Protein AF-A0AA44TDE4-F1 (afdb_monomer_lite)

Secondary structure (DSSP, 8-state):
------------HHHHS-TTSTTTHHHHHHHHHHHHHHH--HHHHHHHHHHHHHHHHHHHHHHHH---HHHHHHHHHHHHHHHHHHHHHHHHHHTT---HHHHHHHHHHHHHHHTT-

Organism: Bacillus cereus (NCBI:txid1396)

Foldseek 3Di:
DDPPPCDPPQPPLCVLPPPVCLVCLLVVLVVLLVVCVVPVDLVSLVVSLVSLLSLVVSLVSVVVVDVDVVVSVVSVVSSVVSLVSSVVVLVVVVVVDPDPSSVVSVVVSVVSVVVVD

Radius of gyration: 17.31 Å; chains: 1; bounding box: 34×30×68 Å

pLDDT: mean 76.13, std 12.09, range [33.84, 91.19]

Sequence (117 aa):
MNSMIDHPTKWDLKRLYSEEQDPMLPTEIEKLIETYKENRDPAILSNIIQSIEKAEYYFYCLSTEQVDESILALPHTKIMNLKRDVRLLLQEESNVSDNASIHFIENELQAWEDMYI

Structure (mmCIF, N/CA/C/O backbone):
data_AF-A0AA44TDE4-F1
#
_entry.id   AF-A0AA44TDE4-F1
#
loop_
_atom_site.group_PDB
_atom_site.id
_atom_site.type_symbol
_atom_site.label_atom_id
_atom_site.label_alt_id
_atom_site.label_comp_id
_atom_site.label_asym_id
_atom_site.label_entity_id
_atom_site.label_seq_id
_atom_site.pdbx_PDB_ins_code
_atom_site.Cartn_x
_atom_site.Cartn_y
_atom_site.Cartn_z
_atom_site.occupancy
_atom_site.B_iso_or_equiv
_atom_site.auth_seq_id
_atom_site.auth_comp_id
_atom_site.auth_asym_id
_atom_site.auth_atom_id
_atom_site.pdbx_PDB_model_num
ATOM 1 N N . MET A 1 1 ? 7.256 -5.685 -46.914 1.00 33.84 1 MET A N 1
ATOM 2 C CA . MET A 1 1 ? 6.964 -6.476 -45.701 1.00 33.84 1 MET A CA 1
ATOM 3 C C . MET A 1 1 ? 7.267 -5.579 -44.520 1.00 33.84 1 MET A C 1
ATOM 5 O O . MET A 1 1 ? 8.434 -5.322 -44.270 1.00 33.84 1 MET A O 1
ATOM 9 N N . ASN A 1 2 ? 6.237 -5.021 -43.884 1.00 41.91 2 ASN A N 1
ATOM 10 C CA . ASN A 1 2 ? 6.416 -4.281 -42.639 1.00 41.91 2 ASN A CA 1
ATOM 11 C C . ASN A 1 2 ? 6.501 -5.322 -41.530 1.00 41.91 2 ASN A C 1
ATOM 13 O O . ASN A 1 2 ? 5.523 -6.014 -41.258 1.00 41.91 2 ASN A O 1
ATOM 17 N N . SER A 1 3 ? 7.686 -5.481 -40.955 1.00 45.44 3 SER A N 1
ATOM 18 C CA . SER A 1 3 ? 7.875 -6.196 -39.702 1.00 45.44 3 SER A CA 1
ATOM 19 C C . SER A 1 3 ? 7.062 -5.470 -38.632 1.00 45.44 3 SER A C 1
ATOM 21 O O . SER A 1 3 ? 7.477 -4.417 -38.150 1.00 45.44 3 SER A O 1
ATOM 23 N N . MET A 1 4 ? 5.877 -5.997 -38.313 1.00 48.53 4 MET A N 1
ATOM 24 C CA . MET A 1 4 ? 5.205 -5.699 -37.054 1.00 48.53 4 MET A CA 1
ATOM 25 C C . MET A 1 4 ? 6.139 -6.209 -35.964 1.00 48.53 4 MET A C 1
ATOM 27 O O . MET A 1 4 ? 6.244 -7.411 -35.736 1.00 48.53 4 MET A O 1
ATOM 31 N N . ILE A 1 5 ? 6.913 -5.296 -35.387 1.00 51.25 5 ILE A N 1
ATOM 32 C CA . ILE A 1 5 ? 7.607 -5.563 -34.139 1.00 51.25 5 ILE A CA 1
ATOM 33 C C . ILE A 1 5 ? 6.479 -5.683 -33.122 1.00 51.25 5 ILE A C 1
ATOM 35 O O . ILE A 1 5 ? 5.828 -4.693 -32.795 1.00 51.25 5 ILE A O 1
ATOM 39 N N . ASP A 1 6 ? 6.191 -6.917 -32.726 1.00 53.31 6 ASP A N 1
ATOM 40 C CA . ASP A 1 6 ? 5.253 -7.239 -31.663 1.00 53.31 6 ASP A CA 1
ATOM 41 C C . ASP A 1 6 ? 5.901 -6.758 -30.360 1.00 53.31 6 ASP A C 1
ATOM 43 O O . ASP A 1 6 ? 6.661 -7.468 -29.702 1.00 53.31 6 ASP A O 1
ATOM 47 N N . HIS A 1 7 ? 5.761 -5.462 -30.077 1.00 52.88 7 HIS A N 1
ATOM 48 C CA . HIS A 1 7 ? 6.166 -4.922 -28.793 1.00 52.88 7 HIS A CA 1
ATOM 49 C C . HIS A 1 7 ? 5.284 -5.608 -27.745 1.00 52.88 7 HIS A C 1
ATOM 51 O O . HIS A 1 7 ? 4.061 -5.568 -27.907 1.00 52.88 7 HIS A O 1
ATOM 57 N N . PRO A 1 8 ? 5.851 -6.224 -26.687 1.00 56.00 8 PRO A N 1
ATOM 58 C CA . PRO A 1 8 ? 5.027 -6.708 -25.590 1.00 56.00 8 PRO A CA 1
ATOM 59 C C . PRO A 1 8 ? 4.134 -5.555 -25.135 1.00 56.00 8 PRO A C 1
ATOM 61 O O . PRO A 1 8 ? 4.581 -4.404 -25.078 1.00 56.00 8 PRO A O 1
ATOM 64 N N . THR A 1 9 ? 2.854 -5.854 -24.924 1.00 66.00 9 THR A N 1
ATOM 65 C CA . THR A 1 9 ? 1.841 -4.867 -24.559 1.00 66.00 9 THR A CA 1
ATOM 66 C C . THR A 1 9 ? 2.289 -4.189 -23.269 1.00 66.00 9 THR A C 1
ATOM 68 O O . THR A 1 9 ? 2.178 -4.776 -22.199 1.00 66.00 9 THR A O 1
ATOM 71 N N . LYS A 1 10 ? 2.862 -2.987 -23.375 1.00 69.19 10 LYS A N 1
ATOM 72 C CA . LYS A 1 10 ? 3.213 -2.191 -22.201 1.00 69.19 10 LYS A CA 1
ATOM 73 C C . LYS A 1 10 ? 1.923 -1.831 -21.478 1.00 69.19 10 LYS A C 1
ATOM 75 O O . LYS A 1 10 ? 0.946 -1.435 -22.123 1.00 69.19 10 LYS A O 1
ATOM 80 N N . TRP A 1 11 ? 1.916 -1.985 -20.165 1.00 74.31 11 TRP A N 1
ATOM 81 C CA . TRP A 1 11 ? 0.891 -1.451 -19.297 1.00 74.31 11 TRP A CA 1
ATOM 82 C C . TRP A 1 11 ? 0.765 0.045 -19.571 1.00 74.31 11 TRP A C 1
ATOM 84 O O . TRP A 1 11 ? 1.745 0.791 -19.590 1.00 74.31 11 TRP A O 1
ATOM 94 N N . ASP A 1 12 ? -0.464 0.504 -19.794 1.00 76.25 12 ASP A N 1
ATOM 95 C CA . ASP A 1 12 ? -0.745 1.934 -19.862 1.00 76.25 12 ASP A CA 1
ATOM 96 C C . ASP A 1 12 ? -0.728 2.502 -18.437 1.00 76.25 12 ASP A C 1
ATOM 98 O O . ASP A 1 12 ? -1.763 2.788 -17.828 1.00 76.25 12 ASP A O 1
ATOM 102 N N . LEU A 1 13 ? 0.481 2.611 -17.882 1.00 72.31 13 LEU A N 1
ATOM 103 C CA . LEU A 1 13 ? 0.716 3.128 -16.542 1.00 72.31 13 LEU A CA 1
ATOM 104 C C . LEU A 1 13 ? 0.197 4.555 -16.403 1.00 72.31 13 LEU A C 1
ATOM 106 O O . LEU A 1 13 ? -0.256 4.899 -15.323 1.00 72.31 13 LEU A O 1
ATOM 110 N N . LYS A 1 14 ? 0.164 5.340 -17.492 1.00 71.75 14 LYS A N 1
ATOM 111 C CA . LYS A 1 14 ? -0.392 6.704 -17.503 1.00 71.75 14 LYS A CA 1
ATOM 112 C C . LYS A 1 14 ? -1.901 6.723 -17.286 1.00 71.75 14 LYS A C 1
ATOM 114 O O . LYS A 1 14 ? -2.432 7.642 -16.669 1.00 71.75 14 LYS A O 1
ATOM 119 N N . ARG A 1 15 ? -2.610 5.721 -17.813 1.00 72.00 15 ARG A N 1
ATOM 120 C CA . ARG A 1 15 ? -4.049 5.549 -17.586 1.00 72.00 15 ARG A CA 1
ATOM 121 C C . ARG A 1 15 ? -4.351 5.044 -16.182 1.00 72.00 15 ARG A C 1
ATOM 123 O O . ARG A 1 15 ? -5.385 5.402 -15.623 1.00 72.00 15 ARG A O 1
ATOM 130 N N . LEU A 1 16 ? -3.486 4.196 -15.635 1.00 63.78 16 LEU A N 1
ATOM 131 C CA . LEU A 1 16 ? -3.629 3.695 -14.271 1.00 63.78 16 LEU A CA 1
ATOM 132 C C . LEU A 1 16 ? -3.220 4.764 -13.227 1.00 63.78 16 LEU A C 1
ATOM 134 O O . LEU A 1 16 ? -3.819 4.836 -12.150 1.00 63.78 16 LEU A O 1
ATOM 138 N N . TYR A 1 17 ? -2.241 5.613 -13.566 1.00 65.81 17 TYR A N 1
ATOM 139 C CA . TYR A 1 17 ? -1.614 6.618 -12.703 1.00 65.81 17 TYR A CA 1
ATOM 140 C C . TYR A 1 17 ? -1.120 7.804 -13.536 1.00 65.81 17 TYR A C 1
ATOM 142 O O . TYR A 1 17 ? -0.280 7.658 -14.420 1.00 65.81 17 TYR A O 1
ATOM 150 N N . SER A 1 18 ? -1.607 9.006 -13.243 1.00 62.69 18 SER A N 1
ATOM 151 C CA . SER A 1 18 ? -1.109 10.222 -13.891 1.00 62.69 18 SER A CA 1
ATOM 152 C C . SER A 1 18 ? 0.391 10.397 -13.611 1.00 62.69 18 SER A C 1
ATOM 154 O O . SER A 1 18 ? 0.818 10.207 -12.475 1.00 62.69 18 SER A O 1
ATOM 156 N N . GLU A 1 19 ? 1.186 10.805 -14.610 1.00 55.75 19 GLU A N 1
ATOM 157 C CA . GLU A 1 19 ? 2.659 10.947 -14.507 1.00 55.75 19 GLU A CA 1
ATOM 158 C C . GLU A 1 19 ? 3.137 11.844 -13.349 1.00 55.75 19 GLU A C 1
ATOM 160 O O . GLU A 1 19 ? 4.275 11.736 -12.906 1.00 55.75 19 GLU A O 1
ATOM 165 N N . GLU A 1 20 ? 2.269 12.713 -12.831 1.00 53.34 20 GLU A N 1
ATOM 166 C CA . GLU A 1 20 ? 2.552 13.581 -11.684 1.00 53.34 20 GLU A CA 1
ATOM 167 C C . GLU A 1 20 ? 2.615 12.829 -10.339 1.00 53.34 20 GLU A C 1
ATOM 169 O O . GLU A 1 20 ? 3.159 13.357 -9.373 1.00 53.34 20 GLU A O 1
ATOM 174 N N . GLN A 1 21 ? 2.076 11.605 -10.257 1.00 57.22 21 GLN A N 1
ATOM 175 C CA . GLN A 1 21 ? 1.914 10.875 -8.991 1.00 57.22 21 GLN A CA 1
ATOM 176 C C . GLN A 1 21 ? 3.091 9.956 -8.649 1.00 57.22 21 GLN A C 1
ATOM 178 O O . GLN A 1 21 ? 3.324 9.691 -7.475 1.00 57.22 21 GLN A O 1
ATOM 183 N N . ASP A 1 22 ? 3.862 9.504 -9.635 1.00 61.19 22 ASP A N 1
ATOM 184 C CA . ASP A 1 22 ? 4.831 8.410 -9.487 1.00 61.19 22 ASP A CA 1
ATOM 185 C C . ASP A 1 22 ? 5.850 8.605 -8.322 1.00 61.19 22 ASP A C 1
ATOM 187 O O . ASP A 1 22 ? 5.869 7.799 -7.385 1.00 61.19 22 ASP A O 1
ATOM 191 N N . PRO A 1 23 ? 6.599 9.725 -8.226 1.00 60.38 23 PRO A N 1
ATOM 192 C CA . PRO A 1 23 ? 7.488 9.971 -7.085 1.00 60.38 23 PRO A CA 1
ATOM 193 C C . PRO A 1 23 ? 6.774 10.457 -5.811 1.00 60.38 23 PRO A C 1
ATOM 195 O O . PRO A 1 23 ? 7.388 10.467 -4.740 1.00 60.38 23 PRO A O 1
ATOM 198 N N . MET A 1 24 ? 5.513 10.892 -5.907 1.00 65.06 24 MET A N 1
ATOM 199 C CA . MET A 1 24 ? 4.753 11.467 -4.789 1.00 65.06 24 MET A CA 1
ATOM 200 C C . MET A 1 24 ? 3.881 10.439 -4.059 1.00 65.06 24 MET A C 1
ATOM 202 O O . MET A 1 24 ? 3.544 10.680 -2.902 1.00 65.06 24 MET A O 1
ATOM 206 N N . LEU A 1 25 ? 3.589 9.287 -4.677 1.00 72.44 25 LEU A N 1
ATOM 207 C CA . LEU A 1 25 ? 2.740 8.224 -4.127 1.00 72.44 25 LEU A CA 1
ATOM 208 C C . LEU A 1 25 ? 3.113 7.851 -2.678 1.00 72.44 25 LEU A C 1
ATOM 210 O O . LEU A 1 25 ? 2.242 7.940 -1.813 1.00 72.44 25 LEU A O 1
ATOM 214 N N . PRO A 1 26 ? 4.382 7.526 -2.339 1.00 77.56 26 PRO A N 1
ATOM 215 C CA . PRO A 1 26 ? 4.742 7.237 -0.949 1.00 77.56 26 PRO A CA 1
ATOM 216 C C . PRO A 1 26 ? 4.505 8.420 0.000 1.00 77.56 26 PRO A C 1
ATOM 218 O O . PRO A 1 26 ? 4.046 8.227 1.119 1.00 77.56 26 PRO A O 1
ATOM 221 N N . THR A 1 27 ? 4.768 9.649 -0.449 1.00 82.38 27 THR A N 1
ATOM 222 C CA . THR A 1 27 ? 4.616 10.863 0.369 1.00 82.38 27 THR A CA 1
ATOM 223 C C . THR A 1 27 ? 3.153 11.223 0.629 1.00 82.38 27 THR A C 1
ATOM 225 O O . THR A 1 27 ? 2.828 11.762 1.685 1.00 82.38 27 THR A O 1
ATOM 228 N N . GLU A 1 28 ? 2.243 10.940 -0.302 1.00 84.50 28 GLU A N 1
ATOM 229 C CA . GLU A 1 28 ? 0.804 11.100 -0.064 1.00 84.50 28 GLU A CA 1
ATOM 230 C C . GLU A 1 28 ? 0.297 10.101 0.981 1.00 84.50 28 GLU A C 1
ATOM 232 O O . GLU A 1 28 ? -0.471 10.477 1.868 1.00 84.50 28 GLU A O 1
ATOM 237 N N . ILE A 1 29 ? 0.789 8.861 0.938 1.00 87.56 29 ILE A N 1
ATOM 238 C CA . ILE A 1 29 ? 0.445 7.828 1.921 1.00 87.56 29 ILE A CA 1
ATOM 239 C C . ILE A 1 29 ? 0.984 8.196 3.311 1.00 87.56 29 ILE A C 1
ATOM 241 O O . ILE A 1 29 ? 0.259 8.072 4.296 1.00 87.56 29 ILE A O 1
ATOM 245 N N . GLU A 1 30 ? 2.215 8.710 3.406 1.00 88.44 30 GLU A N 1
ATOM 246 C CA . GLU A 1 30 ? 2.794 9.204 4.667 1.00 88.44 30 GLU A CA 1
ATOM 247 C C . GLU A 1 30 ? 1.896 10.270 5.324 1.00 88.44 30 GLU A C 1
ATOM 249 O O . GLU A 1 30 ? 1.607 10.191 6.519 1.00 88.44 30 GLU A O 1
ATOM 254 N N . LYS A 1 31 ? 1.360 11.216 4.540 1.00 89.31 31 LYS A N 1
ATOM 255 C CA . LYS A 1 31 ? 0.413 12.231 5.040 1.00 89.31 31 LYS A CA 1
ATOM 256 C C . LYS A 1 31 ? -0.909 11.628 5.509 1.00 89.31 31 LYS A C 1
ATOM 258 O O . LYS A 1 31 ? -1.475 12.083 6.504 1.00 89.31 31 LYS A O 1
ATOM 263 N N . LEU A 1 32 ? -1.423 10.620 4.804 1.00 89.25 32 LEU A N 1
ATOM 264 C CA . LEU A 1 32 ? -2.632 9.912 5.232 1.00 89.25 32 LEU A CA 1
ATOM 265 C C . LEU A 1 32 ? -2.400 9.199 6.570 1.00 89.25 32 LEU A C 1
ATOM 267 O O . LEU A 1 32 ? -3.261 9.267 7.444 1.00 89.25 32 LEU A O 1
ATOM 271 N N . ILE A 1 33 ? -1.223 8.596 6.768 1.00 89.19 33 ILE A N 1
ATOM 272 C CA . ILE A 1 33 ? -0.822 7.975 8.039 1.00 89.19 33 ILE A CA 1
ATOM 273 C C . ILE A 1 33 ? -0.782 9.002 9.176 1.00 89.19 33 ILE A C 1
ATOM 275 O O . ILE A 1 33 ? -1.304 8.732 10.259 1.00 89.19 33 ILE A O 1
ATOM 279 N N . GLU A 1 34 ? -0.191 10.178 8.956 1.00 91.19 34 GLU A N 1
ATOM 280 C CA . GLU A 1 34 ? -0.200 11.266 9.945 1.00 91.19 34 GLU A CA 1
ATOM 281 C C . GLU A 1 34 ? -1.632 11.697 10.285 1.00 91.19 34 GLU A C 1
ATOM 283 O O . GLU A 1 34 ? -2.007 11.750 11.457 1.00 91.19 34 GLU A O 1
ATOM 288 N N . THR A 1 35 ? -2.469 11.880 9.262 1.00 90.44 35 THR A N 1
ATOM 289 C CA . THR A 1 35 ? -3.884 12.248 9.428 1.00 90.44 35 THR A CA 1
ATOM 290 C C . THR A 1 35 ? -4.657 11.184 10.216 1.00 90.44 35 THR A C 1
ATOM 292 O O . THR A 1 35 ? -5.496 11.516 11.058 1.00 90.44 35 THR A O 1
ATOM 295 N N . TYR A 1 36 ? -4.376 9.898 9.983 1.00 89.38 36 TYR A N 1
ATOM 296 C CA . TYR A 1 36 ? -4.978 8.807 10.745 1.00 89.38 36 TYR A CA 1
ATOM 297 C C . TYR A 1 36 ? -4.561 8.849 12.212 1.00 89.38 36 TYR A C 1
ATOM 299 O O . TYR A 1 36 ? -5.419 8.751 13.083 1.00 89.38 36 TYR A O 1
ATOM 307 N N . LYS A 1 37 ? -3.269 9.043 12.507 1.00 87.50 37 LYS A N 1
ATOM 308 C CA . LYS A 1 37 ? -2.761 9.106 13.888 1.00 87.50 37 LYS A CA 1
ATOM 309 C C . LYS A 1 37 ? -3.449 10.195 14.719 1.00 87.50 37 LYS A C 1
ATOM 311 O O . LYS A 1 37 ? -3.622 10.004 15.924 1.00 87.50 37 LYS A O 1
ATOM 316 N N . GLU A 1 38 ? -3.850 11.297 14.085 1.00 89.31 38 GLU A N 1
ATOM 317 C CA . GLU A 1 38 ? -4.580 12.402 14.718 1.00 89.31 38 GLU A CA 1
ATOM 318 C C . GLU A 1 38 ? -6.076 12.113 14.910 1.00 89.31 38 GLU A C 1
ATOM 320 O O . GLU A 1 38 ? -6.618 12.394 15.978 1.00 89.31 38 GLU A O 1
ATOM 325 N N . ASN A 1 39 ? -6.746 11.555 13.897 1.00 87.12 39 ASN A N 1
ATOM 326 C CA . ASN A 1 39 ? -8.212 11.459 13.871 1.00 87.12 39 ASN A CA 1
ATOM 327 C C . ASN A 1 39 ? -8.769 10.082 14.267 1.00 87.12 39 ASN A C 1
ATOM 329 O O . ASN A 1 39 ? -9.933 9.989 14.647 1.00 87.12 39 ASN A O 1
ATOM 333 N N . ARG A 1 40 ? -7.958 9.021 14.163 1.00 85.25 40 ARG A N 1
ATOM 334 C CA . ARG A 1 40 ? -8.323 7.607 14.390 1.00 85.25 40 ARG A CA 1
ATOM 335 C C . ARG A 1 40 ? -9.571 7.149 13.626 1.00 85.25 40 ARG A C 1
ATOM 337 O O . ARG A 1 40 ? -10.301 6.274 14.080 1.00 85.25 40 ARG A O 1
ATOM 344 N N . ASP A 1 41 ? -9.821 7.741 12.459 1.00 86.06 41 ASP A N 1
ATOM 345 C CA . ASP A 1 41 ? -10.951 7.385 11.600 1.00 86.06 41 ASP A CA 1
ATOM 346 C C . ASP A 1 41 ? -10.624 6.115 10.784 1.00 86.06 41 ASP A C 1
ATOM 348 O O . ASP A 1 41 ? -9.710 6.149 9.950 1.00 86.06 41 ASP A O 1
ATOM 352 N N . PRO A 1 42 ? -11.364 5.003 10.966 1.00 82.19 42 PRO A N 1
ATOM 353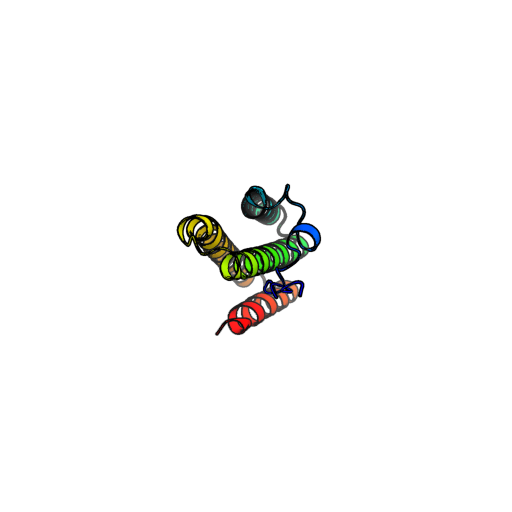 C CA . PRO A 1 42 ? -11.165 3.772 10.200 1.00 82.19 42 PRO A CA 1
ATOM 354 C C . PRO A 1 42 ? -11.278 3.957 8.680 1.00 82.19 42 PRO A C 1
ATOM 356 O O . PRO A 1 42 ? -10.647 3.216 7.929 1.00 82.19 42 PRO A O 1
ATOM 359 N N . ALA A 1 43 ? -12.034 4.953 8.202 1.00 87.00 43 ALA A N 1
ATOM 360 C CA . ALA A 1 43 ? -12.123 5.253 6.773 1.00 87.00 43 ALA A CA 1
ATOM 361 C C . ALA A 1 43 ? -10.782 5.752 6.211 1.00 87.00 43 ALA A C 1
ATOM 363 O O . ALA A 1 43 ? -10.407 5.409 5.090 1.00 87.00 43 ALA A O 1
ATOM 364 N N . ILE A 1 44 ? -10.022 6.516 7.004 1.00 89.38 44 ILE A N 1
ATOM 365 C CA . ILE A 1 44 ? -8.673 6.953 6.626 1.00 89.38 44 ILE A CA 1
ATOM 366 C C . ILE A 1 44 ? -7.735 5.745 6.579 1.00 89.38 44 ILE A C 1
ATOM 368 O O . ILE A 1 44 ? -6.931 5.644 5.658 1.00 89.38 44 ILE A O 1
ATOM 372 N N . LEU A 1 45 ? -7.872 4.797 7.510 1.00 86.06 45 LEU A N 1
ATOM 373 C CA . LEU A 1 45 ? -7.066 3.576 7.510 1.00 86.06 45 LEU A CA 1
ATOM 374 C C . LEU A 1 45 ? -7.318 2.700 6.276 1.00 86.06 45 LEU A C 1
ATOM 376 O O . LEU A 1 45 ? -6.365 2.242 5.650 1.00 86.06 45 LEU A O 1
ATOM 380 N N . SER A 1 46 ? -8.582 2.541 5.878 1.00 85.31 46 SER A N 1
ATOM 381 C CA . SER A 1 46 ? -8.938 1.861 4.627 1.00 85.31 46 SER A CA 1
ATOM 382 C C . SER A 1 46 ? -8.340 2.578 3.405 1.00 85.31 46 SER A C 1
ATOM 384 O O . SER A 1 46 ? -7.722 1.938 2.554 1.00 85.31 46 SER A O 1
ATOM 386 N N . ASN A 1 47 ? -8.403 3.917 3.358 1.00 89.00 47 ASN A N 1
ATOM 387 C CA . ASN A 1 47 ? -7.778 4.704 2.286 1.00 89.00 47 ASN A CA 1
ATOM 388 C C . ASN A 1 47 ? -6.250 4.539 2.236 1.00 89.00 47 ASN A C 1
ATOM 390 O O . ASN A 1 47 ? -5.677 4.516 1.145 1.00 89.00 47 ASN A O 1
ATOM 394 N N . ILE A 1 48 ? -5.582 4.433 3.392 1.00 90.00 48 ILE A N 1
ATOM 395 C CA . ILE A 1 48 ? -4.138 4.166 3.462 1.00 90.00 48 ILE A CA 1
ATOM 396 C C . ILE A 1 48 ? -3.834 2.817 2.810 1.00 90.00 48 ILE A C 1
ATOM 398 O O . ILE A 1 48 ? -2.982 2.763 1.928 1.00 90.00 48 ILE A O 1
ATOM 402 N N . ILE A 1 49 ? -4.546 1.753 3.193 1.00 87.56 49 ILE A N 1
ATOM 403 C CA . ILE A 1 49 ? -4.321 0.402 2.656 1.00 87.56 49 ILE A CA 1
ATOM 404 C C . ILE A 1 49 ? -4.527 0.380 1.148 1.00 87.56 49 ILE A C 1
ATOM 406 O O . ILE A 1 49 ? -3.599 0.029 0.425 1.00 87.56 49 ILE A O 1
ATOM 410 N N . GLN A 1 50 ? -5.667 0.877 0.663 1.00 85.75 50 GLN A N 1
ATOM 411 C CA . GLN A 1 50 ? -5.947 0.959 -0.77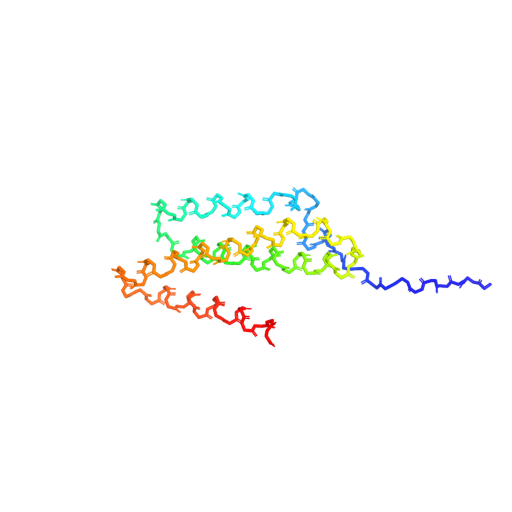4 1.00 85.75 50 GLN A CA 1
ATOM 412 C C . GLN A 1 50 ? -4.868 1.744 -1.528 1.00 85.75 50 GLN A C 1
ATOM 414 O O . GLN A 1 50 ? -4.476 1.369 -2.631 1.00 85.75 50 GLN A O 1
ATOM 419 N N . SER A 1 51 ? -4.349 2.827 -0.943 1.00 87.44 51 SER A N 1
ATOM 420 C CA . SER A 1 51 ? -3.284 3.620 -1.566 1.00 87.44 51 SER A CA 1
ATOM 421 C C . SER A 1 51 ? -1.957 2.859 -1.630 1.00 87.44 51 SER A C 1
ATOM 423 O O . SER A 1 51 ? -1.250 2.962 -2.633 1.00 87.44 51 SER A O 1
ATOM 425 N N . ILE A 1 52 ? -1.626 2.064 -0.606 1.00 87.50 52 ILE A N 1
ATOM 426 C CA . ILE A 1 52 ? -0.430 1.213 -0.608 1.00 87.50 52 ILE A CA 1
ATOM 427 C C . ILE A 1 52 ? -0.582 0.064 -1.612 1.00 87.50 52 ILE A C 1
ATOM 429 O O . ILE A 1 52 ? 0.340 -0.164 -2.391 1.00 87.50 52 ILE A O 1
ATOM 433 N N . GLU A 1 53 ? -1.730 -0.619 -1.654 1.00 85.31 53 GLU A N 1
ATOM 434 C CA . GLU A 1 53 ? -2.024 -1.659 -2.655 1.00 85.31 53 GLU A CA 1
ATOM 435 C C . GLU A 1 53 ? -1.853 -1.117 -4.073 1.00 85.31 53 GLU A C 1
ATOM 437 O O . GLU A 1 53 ? -1.194 -1.714 -4.929 1.00 85.31 53 GLU A O 1
ATOM 442 N N . LYS A 1 54 ? -2.409 0.075 -4.300 1.00 83.75 54 LYS A N 1
ATOM 443 C CA . LYS A 1 54 ? -2.308 0.782 -5.566 1.00 83.75 54 LYS A CA 1
ATOM 444 C C . LYS A 1 54 ? -0.845 1.122 -5.882 1.00 83.75 54 LYS A C 1
ATOM 446 O O . LYS A 1 54 ? -0.431 0.960 -7.027 1.00 83.75 54 LYS A O 1
ATOM 451 N N . ALA A 1 55 ? -0.048 1.557 -4.908 1.00 84.00 55 ALA A N 1
ATOM 452 C CA . ALA A 1 55 ? 1.376 1.807 -5.113 1.00 84.00 55 ALA A CA 1
ATOM 453 C C . ALA A 1 55 ? 2.150 0.510 -5.426 1.00 84.00 55 ALA A C 1
ATOM 455 O O . ALA A 1 55 ? 2.930 0.493 -6.373 1.00 84.00 55 ALA A O 1
ATOM 456 N N . GLU A 1 56 ? 1.907 -0.596 -4.716 1.00 83.62 56 GLU A N 1
ATOM 457 C CA . GLU A 1 56 ? 2.551 -1.886 -5.020 1.00 83.62 56 GLU A CA 1
ATOM 458 C C . GLU A 1 56 ? 2.249 -2.355 -6.437 1.00 83.62 56 GLU A C 1
ATOM 460 O O . GLU A 1 56 ? 3.167 -2.721 -7.170 1.00 83.62 56 GLU A O 1
ATOM 465 N N . TYR A 1 57 ? 0.981 -2.300 -6.846 1.00 81.12 57 TYR A N 1
ATOM 466 C CA . TYR A 1 57 ? 0.582 -2.711 -8.186 1.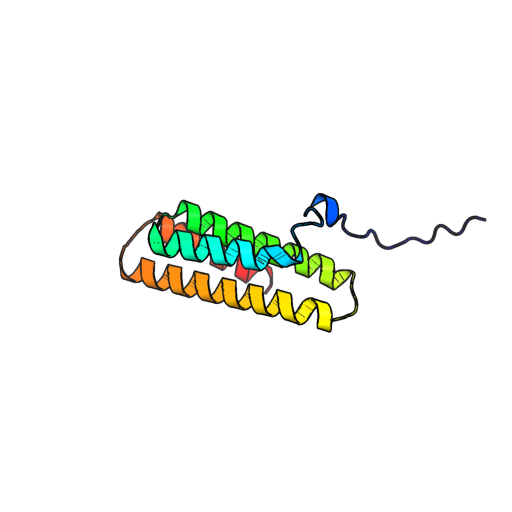00 81.12 57 TYR A CA 1
ATOM 467 C C . TYR A 1 57 ? 1.272 -1.875 -9.271 1.00 81.12 57 TYR A C 1
ATOM 469 O O . TYR A 1 57 ? 1.727 -2.416 -10.283 1.00 81.12 57 TYR A O 1
ATOM 477 N N . TYR A 1 58 ? 1.407 -0.565 -9.041 1.00 81.38 58 TYR A N 1
ATOM 478 C CA . TYR A 1 58 ? 2.149 0.320 -9.931 1.00 81.38 58 TYR A CA 1
ATOM 479 C C . TYR A 1 58 ? 3.604 -0.126 -10.093 1.00 81.38 58 TYR A C 1
ATOM 481 O O . TYR A 1 58 ? 4.057 -0.354 -11.216 1.00 81.38 58 TYR A O 1
ATOM 489 N N . PHE A 1 59 ? 4.326 -0.290 -8.980 1.00 79.75 59 PHE A N 1
ATOM 490 C CA . PHE A 1 59 ? 5.742 -0.655 -9.026 1.00 79.75 59 PHE A CA 1
ATOM 491 C C . PHE A 1 59 ? 5.964 -2.081 -9.509 1.00 79.75 59 PHE A C 1
ATOM 493 O O . PHE A 1 59 ? 6.976 -2.336 -10.155 1.00 79.75 59 PHE A O 1
ATOM 500 N N . TYR A 1 60 ? 5.016 -2.991 -9.284 1.00 80.75 60 TYR A N 1
ATOM 501 C CA . TYR A 1 60 ? 5.028 -4.305 -9.910 1.00 80.75 60 TYR A CA 1
ATOM 502 C C . TYR A 1 60 ? 5.000 -4.169 -11.435 1.00 80.75 60 TYR A C 1
ATOM 504 O O . TYR A 1 60 ? 5.917 -4.643 -12.107 1.00 80.75 60 TYR A O 1
ATOM 512 N N . CYS A 1 61 ? 4.019 -3.451 -11.988 1.00 79.62 61 CYS A N 1
ATOM 513 C CA . CYS A 1 61 ? 3.915 -3.257 -13.434 1.00 79.62 61 CYS A CA 1
ATOM 514 C C . CYS A 1 61 ? 5.159 -2.549 -13.999 1.00 79.62 61 CYS A C 1
ATOM 516 O O . CYS A 1 61 ? 5.724 -3.003 -14.995 1.00 79.62 61 CYS A O 1
ATOM 518 N N . LEU A 1 62 ? 5.646 -1.504 -13.321 1.00 78.50 62 LEU A N 1
ATOM 519 C CA . LEU A 1 62 ? 6.878 -0.809 -13.696 1.00 78.50 62 LEU A CA 1
ATOM 520 C C . LEU A 1 62 ? 8.090 -1.755 -13.684 1.00 78.50 62 LEU A C 1
ATOM 522 O O . LEU A 1 62 ? 8.882 -1.736 -14.622 1.00 78.50 62 LEU A O 1
ATOM 526 N N . SER A 1 63 ? 8.199 -2.637 -12.684 1.00 78.31 63 SER A N 1
ATOM 527 C CA . SER A 1 63 ? 9.291 -3.615 -12.576 1.00 78.31 63 SER A CA 1
ATOM 528 C C . SER A 1 63 ? 9.298 -4.657 -13.690 1.00 78.31 63 SER A C 1
ATOM 530 O O . SER A 1 63 ? 10.358 -5.121 -14.100 1.00 78.31 63 SER A O 1
ATOM 532 N N . THR A 1 64 ? 8.125 -4.994 -14.233 1.00 78.62 64 THR A N 1
ATOM 533 C CA . THR A 1 64 ? 8.023 -5.927 -15.365 1.00 78.62 64 THR A CA 1
ATOM 534 C C . THR A 1 64 ? 8.454 -5.307 -16.696 1.00 78.62 64 THR 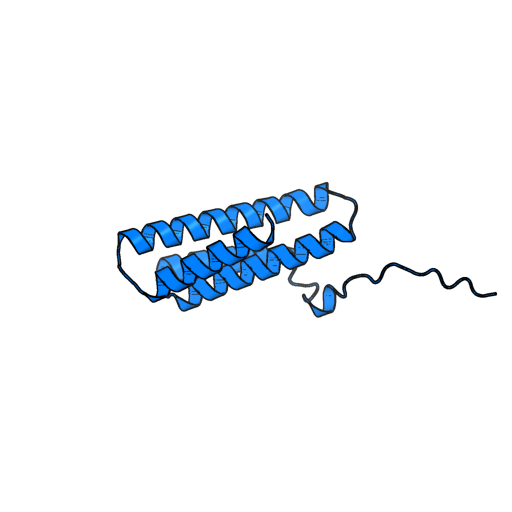A C 1
ATOM 536 O O . THR A 1 64 ? 8.777 -6.033 -17.635 1.00 78.62 64 THR A O 1
ATOM 539 N N . GLU A 1 65 ? 8.493 -3.974 -16.785 1.00 76.50 65 GLU A N 1
ATOM 540 C CA . GLU A 1 65 ? 8.875 -3.234 -17.993 1.00 76.50 65 GLU A CA 1
ATOM 541 C C . GLU A 1 65 ? 10.269 -2.606 -17.922 1.00 76.50 65 GLU A C 1
ATOM 543 O O . GLU A 1 65 ? 10.916 -2.411 -18.957 1.00 76.50 65 GLU A O 1
ATOM 548 N N . GLN A 1 66 ? 10.729 -2.259 -16.720 1.00 69.06 66 GLN A N 1
ATOM 549 C CA . GLN A 1 66 ? 11.981 -1.559 -16.480 1.00 69.06 66 GLN A CA 1
ATOM 550 C C . GLN A 1 66 ? 13.017 -2.517 -15.883 1.00 69.06 66 GLN A C 1
ATOM 552 O O . GLN A 1 66 ? 12.837 -3.059 -14.802 1.00 69.06 66 GLN A O 1
ATOM 557 N N . VAL A 1 67 ? 14.132 -2.710 -16.594 1.00 62.91 67 VAL A N 1
ATOM 558 C CA . VAL A 1 67 ? 15.181 -3.685 -16.226 1.00 62.91 67 VAL A CA 1
ATOM 559 C C . VAL A 1 67 ? 16.118 -3.156 -15.126 1.00 62.91 67 VAL A C 1
ATOM 561 O O . VAL A 1 67 ? 16.902 -3.909 -14.555 1.00 62.91 67 VAL A O 1
ATOM 564 N N . ASP A 1 68 ? 16.068 -1.857 -14.823 1.00 75.06 68 ASP A N 1
ATOM 565 C CA . ASP A 1 68 ? 16.944 -1.244 -13.824 1.00 75.06 68 ASP A CA 1
ATOM 566 C C . ASP A 1 68 ? 16.363 -1.383 -12.409 1.00 75.06 68 ASP A C 1
ATOM 568 O O . ASP A 1 68 ? 15.575 -0.557 -11.944 1.00 75.06 68 ASP A O 1
ATOM 572 N N . GLU A 1 69 ? 16.797 -2.431 -11.710 1.00 70.44 69 GLU A N 1
ATOM 573 C CA . GLU A 1 69 ? 16.436 -2.704 -10.315 1.00 70.44 69 GLU A CA 1
ATOM 574 C C . GLU A 1 69 ? 16.755 -1.534 -9.371 1.00 70.44 69 GLU A C 1
ATOM 576 O O . GLU A 1 69 ? 16.078 -1.360 -8.356 1.00 70.44 69 GLU A O 1
ATOM 581 N N . SER A 1 70 ? 17.748 -0.693 -9.690 1.00 71.94 70 SER A N 1
ATOM 582 C CA . SER A 1 70 ? 18.139 0.421 -8.818 1.00 71.94 70 SER A CA 1
ATOM 583 C C . SER A 1 70 ? 17.078 1.524 -8.754 1.00 71.94 70 SER A C 1
ATOM 585 O O . SER A 1 70 ? 16.903 2.149 -7.706 1.00 71.94 70 SER A O 1
ATOM 587 N N . ILE A 1 71 ? 16.317 1.708 -9.838 1.00 70.38 71 ILE A N 1
ATOM 588 C CA . ILE A 1 71 ? 15.205 2.665 -9.917 1.00 70.38 71 ILE A CA 1
ATOM 589 C C . ILE A 1 71 ? 14.019 2.180 -9.070 1.00 70.38 71 ILE A C 1
ATOM 591 O O . ILE A 1 71 ? 13.304 2.982 -8.470 1.00 70.38 71 ILE A O 1
ATOM 595 N N . LEU A 1 72 ? 13.852 0.862 -8.959 1.00 72.81 72 LEU A N 1
ATOM 596 C CA . LEU A 1 72 ? 12.710 0.211 -8.314 1.00 72.81 72 LEU A CA 1
ATOM 597 C C . LEU A 1 72 ? 12.950 -0.087 -6.826 1.00 72.81 72 LEU A C 1
ATOM 599 O O . LEU A 1 72 ? 12.002 -0.145 -6.041 1.00 72.81 72 LEU A O 1
ATOM 603 N N . ALA A 1 73 ? 14.212 -0.227 -6.411 1.00 76.25 73 ALA A N 1
ATOM 604 C CA . ALA A 1 73 ? 14.582 -0.598 -5.046 1.00 76.25 73 ALA A CA 1
ATOM 605 C C . ALA A 1 73 ? 14.124 0.423 -3.989 1.00 76.25 73 ALA A C 1
ATOM 607 O O . ALA A 1 73 ? 13.647 0.041 -2.913 1.00 76.25 73 ALA A O 1
ATOM 608 N N . LEU A 1 74 ? 14.258 1.724 -4.275 1.00 77.81 74 LEU A N 1
ATOM 609 C CA . LEU A 1 74 ? 13.885 2.779 -3.329 1.00 77.81 74 LEU A CA 1
ATOM 610 C C . LEU A 1 74 ? 12.359 2.849 -3.121 1.00 77.81 74 LEU A C 1
ATOM 612 O O . LEU A 1 74 ? 11.936 2.795 -1.962 1.00 77.81 74 LEU A O 1
ATOM 616 N N . PRO A 1 75 ? 11.521 2.928 -4.173 1.00 78.94 75 PRO A N 1
ATOM 617 C CA . PRO A 1 75 ? 10.072 2.893 -3.998 1.00 78.94 75 PRO A CA 1
ATOM 618 C C . PRO A 1 75 ? 9.562 1.612 -3.336 1.00 78.94 75 PRO A C 1
ATOM 620 O O . PRO A 1 75 ? 8.752 1.691 -2.415 1.00 78.94 75 PRO A O 1
ATOM 623 N N . HIS A 1 76 ? 10.096 0.448 -3.722 1.00 81.00 76 HIS A N 1
ATOM 624 C CA . HIS A 1 76 ? 9.737 -0.828 -3.103 1.00 81.00 76 HIS A CA 1
ATOM 625 C C . HIS A 1 76 ? 10.021 -0.827 -1.593 1.00 81.00 76 HIS A C 1
ATOM 627 O O . HIS A 1 76 ? 9.166 -1.188 -0.787 1.00 81.00 76 HIS A O 1
ATOM 633 N N . THR A 1 77 ? 11.199 -0.347 -1.181 1.00 84.44 77 THR A N 1
ATOM 634 C CA . THR A 1 77 ? 11.551 -0.238 0.245 1.00 84.44 77 THR A CA 1
ATOM 635 C C . THR A 1 77 ? 10.600 0.696 0.993 1.00 84.44 77 THR A C 1
ATOM 637 O O . THR A 1 77 ? 10.181 0.383 2.107 1.00 84.44 77 THR A O 1
ATOM 640 N N . LYS A 1 78 ? 10.228 1.832 0.389 1.00 87.06 78 LYS A N 1
ATOM 641 C CA . LYS A 1 78 ? 9.263 2.762 0.990 1.00 87.06 78 LYS A CA 1
ATOM 642 C C . LYS A 1 78 ? 7.903 2.106 1.199 1.00 87.06 78 LYS A C 1
ATOM 644 O O . LYS A 1 78 ? 7.350 2.215 2.286 1.00 87.06 78 LYS A O 1
ATOM 649 N N . ILE A 1 79 ? 7.395 1.383 0.207 1.00 84.94 79 ILE A N 1
ATOM 650 C CA . ILE A 1 79 ? 6.106 0.693 0.313 1.00 84.94 79 ILE A CA 1
ATOM 651 C C . ILE A 1 79 ? 6.135 -0.393 1.387 1.00 84.94 79 ILE A C 1
ATOM 653 O O . ILE A 1 79 ? 5.228 -0.460 2.213 1.00 84.94 79 ILE A O 1
ATOM 657 N N . MET A 1 80 ? 7.213 -1.173 1.463 1.00 86.06 80 MET A N 1
ATOM 658 C CA . MET A 1 80 ? 7.383 -2.167 2.525 1.00 86.06 80 MET A CA 1
ATOM 659 C C . MET A 1 80 ? 7.403 -1.537 3.925 1.00 86.06 80 MET A C 1
ATOM 661 O O . MET A 1 80 ? 6.836 -2.099 4.865 1.00 86.06 80 MET A O 1
ATOM 665 N N . ASN A 1 81 ? 8.007 -0.355 4.072 1.00 89.25 81 ASN A N 1
ATOM 666 C CA . ASN A 1 81 ? 7.954 0.395 5.326 1.00 89.25 81 ASN A CA 1
ATOM 667 C C . ASN A 1 81 ? 6.531 0.883 5.635 1.00 89.25 81 ASN A C 1
ATOM 669 O O . ASN A 1 81 ? 6.068 0.696 6.754 1.00 89.25 81 ASN A O 1
ATOM 673 N N . LEU A 1 82 ? 5.803 1.410 4.645 1.00 89.44 82 LEU A N 1
ATOM 674 C CA . LEU A 1 82 ? 4.409 1.842 4.816 1.00 89.44 82 LEU A CA 1
ATOM 675 C C . LEU A 1 82 ? 3.497 0.684 5.250 1.00 89.44 82 LEU A C 1
ATOM 677 O O . LEU A 1 82 ? 2.693 0.845 6.166 1.00 89.44 82 LEU A O 1
ATOM 681 N N . LYS A 1 83 ? 3.668 -0.513 4.671 1.00 88.12 83 LYS A N 1
ATOM 682 C CA . LYS A 1 83 ? 2.960 -1.737 5.101 1.00 88.12 83 LYS A CA 1
ATOM 683 C C . LYS A 1 83 ? 3.222 -2.063 6.558 1.00 88.12 83 LYS A C 1
ATOM 685 O O . LYS A 1 83 ? 2.304 -2.368 7.318 1.00 88.12 83 LYS A O 1
ATOM 690 N N . ARG A 1 84 ? 4.493 -2.001 6.954 1.00 88.88 84 ARG A N 1
ATOM 691 C CA . ARG A 1 84 ? 4.899 -2.245 8.335 1.00 88.88 84 ARG A CA 1
ATOM 692 C C . ARG A 1 84 ? 4.268 -1.231 9.286 1.00 88.88 84 ARG A C 1
ATOM 694 O O . ARG A 1 84 ? 3.791 -1.635 10.342 1.00 88.88 84 ARG A O 1
ATOM 701 N N . ASP A 1 85 ? 4.239 0.041 8.910 1.00 89.81 85 ASP A N 1
ATOM 702 C CA . ASP A 1 85 ? 3.642 1.100 9.723 1.00 89.81 85 ASP A CA 1
ATOM 703 C C . ASP A 1 85 ? 2.133 0.889 9.901 1.00 89.81 85 ASP A C 1
ATOM 705 O O . ASP A 1 85 ? 1.631 0.997 11.018 1.00 89.81 85 ASP A O 1
ATOM 709 N N . VAL A 1 86 ? 1.415 0.499 8.843 1.00 88.75 86 VAL A N 1
ATOM 710 C CA . VAL A 1 86 ? -0.015 0.156 8.929 1.00 88.75 86 VAL A CA 1
ATOM 711 C C . VAL A 1 86 ? -0.264 -1.035 9.852 1.00 88.75 86 VAL A C 1
ATOM 713 O O . VAL A 1 86 ? -1.171 -0.976 10.680 1.00 88.75 86 VAL A O 1
ATOM 716 N N . ARG A 1 87 ? 0.559 -2.090 9.780 1.00 85.75 87 ARG A N 1
ATOM 717 C CA . ARG A 1 87 ? 0.457 -3.233 10.707 1.00 85.75 87 ARG A CA 1
ATOM 718 C C . ARG A 1 87 ? 0.623 -2.804 12.163 1.00 85.75 87 ARG A C 1
ATOM 720 O O . ARG A 1 87 ? -0.122 -3.269 13.019 1.00 85.75 87 ARG A O 1
ATOM 727 N N . LEU A 1 88 ? 1.587 -1.926 12.445 1.00 87.75 88 LEU A N 1
ATOM 728 C CA . LEU A 1 88 ? 1.797 -1.404 13.797 1.00 87.75 88 LEU A CA 1
ATOM 729 C C . LEU A 1 88 ? 0.587 -0.595 14.272 1.00 87.75 88 LEU A C 1
ATOM 731 O O . LEU A 1 88 ? 0.142 -0.785 15.399 1.00 87.75 88 LEU A O 1
ATOM 735 N N . LEU A 1 89 ? 0.011 0.239 13.403 1.00 86.06 89 LEU A N 1
ATOM 736 C CA . LEU A 1 89 ? -1.194 1.009 13.720 1.00 86.06 89 LEU A CA 1
ATOM 737 C C . LEU A 1 89 ? -2.399 0.112 14.020 1.00 86.06 89 LEU A C 1
ATOM 739 O O . LEU A 1 89 ? -3.113 0.363 14.986 1.00 86.06 89 LEU A O 1
ATOM 743 N N . LEU A 1 90 ? -2.616 -0.941 13.230 1.00 83.00 90 LEU A N 1
ATOM 744 C CA . LEU A 1 90 ? -3.698 -1.903 13.464 1.00 83.00 90 LEU A CA 1
ATOM 745 C C . LEU A 1 90 ? -3.513 -2.659 14.783 1.00 83.00 90 LEU A C 1
ATOM 747 O O . LEU A 1 90 ? -4.454 -2.766 15.565 1.00 83.00 90 LEU A O 1
ATOM 751 N N . GLN A 1 91 ? -2.289 -3.109 15.074 1.00 81.62 91 GLN A N 1
ATOM 752 C CA . GLN A 1 91 ? -1.968 -3.769 16.340 1.00 81.62 91 GLN A CA 1
ATOM 753 C C . GLN A 1 91 ? -2.183 -2.847 17.543 1.00 81.62 91 GLN A C 1
ATOM 755 O O . GLN A 1 91 ? -2.725 -3.280 18.557 1.00 81.62 91 GLN A O 1
ATOM 760 N N . GLU A 1 92 ? -1.761 -1.584 17.460 1.00 80.38 92 GLU A N 1
ATOM 761 C CA . GLU A 1 92 ? -2.003 -0.599 18.519 1.00 80.38 92 GLU A CA 1
ATOM 762 C C . GLU A 1 92 ? -3.501 -0.413 18.778 1.00 80.38 92 GLU A C 1
ATOM 764 O O . GLU A 1 92 ? -3.926 -0.396 19.930 1.00 80.38 92 GLU A O 1
ATOM 769 N N . GLU A 1 93 ? -4.307 -0.330 17.724 1.00 75.94 93 GLU A N 1
ATOM 770 C CA . GLU A 1 93 ? -5.743 -0.088 17.836 1.00 75.94 93 GLU A CA 1
ATOM 771 C C . GLU A 1 93 ? -6.533 -1.309 18.322 1.00 75.94 93 GLU A C 1
ATOM 773 O O . GLU A 1 93 ? -7.392 -1.168 19.193 1.00 75.94 93 GLU A O 1
ATOM 778 N N . SER A 1 94 ? -6.201 -2.511 17.842 1.00 71.25 94 SER A N 1
ATOM 779 C CA . SER A 1 94 ? -6.787 -3.775 18.314 1.00 71.25 94 SER A CA 1
ATOM 780 C C . SER A 1 94 ? -6.541 -3.987 19.816 1.00 71.25 94 SER A C 1
ATOM 782 O O . SER A 1 94 ? -7.426 -4.408 20.558 1.00 71.25 94 SER A O 1
ATOM 784 N N . ASN A 1 95 ? -5.366 -3.582 20.316 1.00 68.06 95 ASN A N 1
ATOM 785 C CA . ASN A 1 95 ? -5.049 -3.639 21.748 1.00 68.06 95 ASN A CA 1
ATOM 786 C C . ASN A 1 95 ? -5.838 -2.628 22.604 1.00 68.06 95 ASN A C 1
ATOM 788 O O . ASN A 1 95 ? -5.907 -2.784 23.825 1.00 68.06 95 ASN A O 1
ATOM 792 N N . VAL A 1 96 ? -6.393 -1.577 21.995 1.00 65.00 96 VAL A N 1
ATOM 793 C CA . VAL A 1 96 ? -7.098 -0.490 22.692 1.00 65.00 96 VAL A CA 1
ATOM 794 C C . VAL A 1 96 ? -8.620 -0.635 22.578 1.00 65.00 96 VAL A C 1
ATOM 796 O O . VAL A 1 96 ? -9.338 -0.178 23.470 1.00 65.00 96 VAL A O 1
ATOM 799 N N . SER A 1 97 ? -9.130 -1.271 21.519 1.00 60.72 97 SER A N 1
ATOM 800 C CA . SER A 1 97 ? -10.562 -1.323 21.219 1.00 60.72 97 SER A CA 1
ATOM 801 C C . SER A 1 97 ? -10.952 -2.555 20.393 1.00 60.72 97 SER A C 1
ATOM 803 O O . SER A 1 97 ? -10.451 -2.750 19.287 1.00 60.72 97 SER A O 1
ATOM 805 N N . ASP A 1 98 ? -11.935 -3.326 20.877 1.00 64.75 98 ASP A N 1
ATOM 806 C CA . ASP A 1 98 ? -12.637 -4.362 20.100 1.00 64.75 98 ASP A CA 1
ATOM 807 C C . ASP A 1 98 ? -13.573 -3.691 19.072 1.00 64.75 98 ASP A C 1
ATOM 809 O O . ASP A 1 98 ? -14.793 -3.594 19.241 1.00 64.75 98 ASP A O 1
ATOM 813 N N . ASN A 1 99 ? -12.993 -3.153 17.999 1.00 70.00 99 ASN A N 1
ATOM 814 C CA . ASN A 1 99 ? -13.732 -2.512 16.916 1.00 70.00 99 ASN A CA 1
ATOM 815 C C . ASN A 1 99 ? -13.884 -3.478 15.735 1.00 70.00 99 ASN A C 1
ATOM 817 O O . ASN A 1 99 ? -12.911 -3.818 15.064 1.00 70.00 99 ASN A O 1
ATOM 821 N N . ALA A 1 100 ? -15.125 -3.843 15.406 1.00 73.88 100 ALA A N 1
ATOM 822 C CA . ALA A 1 100 ? -15.435 -4.679 14.243 1.00 73.88 100 ALA A CA 1
ATOM 823 C C . ALA A 1 100 ? -14.886 -4.109 12.917 1.00 73.88 100 ALA A C 1
ATOM 825 O O . ALA A 1 100 ? -14.561 -4.870 12.008 1.00 73.88 100 ALA A O 1
ATOM 826 N N . SER A 1 101 ? -14.741 -2.782 12.818 1.00 72.69 101 SER A N 1
ATOM 827 C CA . SER A 1 101 ? -14.159 -2.116 11.645 1.00 72.69 101 SER A CA 1
ATOM 828 C C . SER A 1 101 ? -12.660 -2.395 11.515 1.00 72.69 101 SER A C 1
ATOM 830 O O . SER A 1 101 ? -12.170 -2.562 10.408 1.00 72.69 101 SER A O 1
ATOM 832 N N . ILE A 1 102 ? -11.936 -2.489 12.635 1.00 74.19 102 ILE A N 1
ATOM 833 C CA . ILE A 1 102 ? -10.497 -2.791 12.641 1.00 74.19 102 ILE A CA 1
ATOM 834 C C . ILE A 1 102 ? -10.271 -4.241 12.224 1.00 74.19 102 ILE A C 1
ATOM 836 O O . ILE A 1 102 ? -9.446 -4.499 11.357 1.00 74.19 102 ILE A O 1
ATOM 840 N N . HIS A 1 103 ? -11.075 -5.170 12.743 1.00 76.69 103 HIS A N 1
ATOM 841 C CA . HIS A 1 103 ? -10.973 -6.581 12.370 1.00 76.69 103 HIS A CA 1
ATOM 842 C C . HIS A 1 103 ? -11.277 -6.816 10.876 1.00 76.69 103 HIS A C 1
ATOM 844 O O . HIS A 1 103 ? -10.680 -7.689 10.243 1.00 76.69 103 HIS A O 1
ATOM 850 N N . PHE A 1 104 ? -12.198 -6.046 10.286 1.00 77.75 104 PHE A N 1
ATOM 851 C CA . PHE A 1 104 ? -12.432 -6.074 8.839 1.00 77.75 104 PHE A CA 1
ATOM 852 C C . PHE A 1 104 ? -11.183 -5.635 8.062 1.00 77.75 104 PHE A C 1
ATOM 854 O O . PHE A 1 104 ? -10.778 -6.314 7.122 1.00 77.75 104 PHE A O 1
ATOM 861 N N . ILE A 1 105 ? -10.540 -4.557 8.508 1.00 76.94 105 ILE A N 1
ATOM 862 C CA . ILE A 1 105 ? -9.336 -4.007 7.881 1.00 76.94 105 IL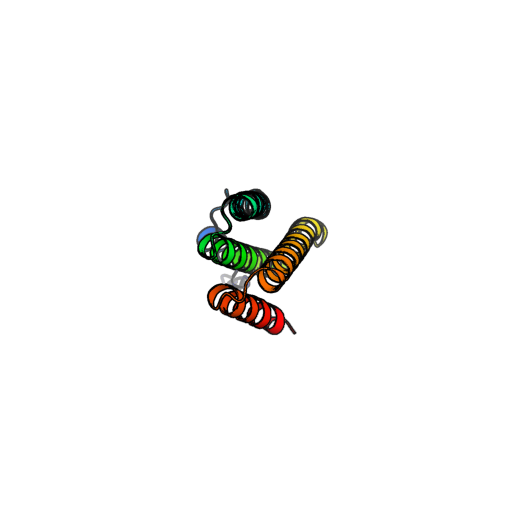E A CA 1
ATOM 863 C C . ILE A 1 105 ? -8.127 -4.951 8.029 1.00 76.94 105 ILE A C 1
ATOM 865 O O . ILE A 1 105 ? -7.361 -5.120 7.084 1.00 76.94 105 ILE A O 1
ATOM 869 N N . GLU A 1 106 ? -7.960 -5.610 9.179 1.00 78.44 106 GLU A N 1
ATOM 870 C CA . GLU A 1 106 ? -6.924 -6.639 9.371 1.00 78.44 106 GLU A CA 1
ATOM 871 C C . GLU A 1 106 ? -7.092 -7.801 8.384 1.00 78.44 106 GLU A C 1
ATOM 873 O O . GLU A 1 106 ? -6.111 -8.275 7.812 1.00 78.44 106 GLU A O 1
ATOM 878 N N . ASN A 1 107 ? -8.335 -8.225 8.137 1.00 81.81 107 ASN A N 1
ATOM 879 C CA . ASN A 1 107 ? -8.626 -9.267 7.155 1.00 81.81 107 ASN A CA 1
ATOM 880 C C . ASN A 1 107 ? -8.326 -8.810 5.717 1.00 81.81 107 ASN A C 1
ATOM 882 O O . ASN A 1 107 ? -7.813 -9.610 4.938 1.00 81.81 107 ASN A O 1
ATOM 886 N N . GLU A 1 108 ? -8.627 -7.555 5.357 1.00 77.44 108 GLU A N 1
ATOM 887 C CA . GLU A 1 108 ? -8.257 -6.993 4.045 1.00 77.44 108 GLU A CA 1
ATOM 888 C C . GLU A 1 108 ? -6.735 -6.977 3.861 1.00 77.44 108 GLU A C 1
ATOM 890 O O . GLU A 1 108 ? -6.233 -7.469 2.850 1.00 77.44 108 GLU A O 1
ATOM 895 N N . LEU A 1 109 ? -5.995 -6.501 4.868 1.00 79.00 109 LEU A N 1
ATOM 896 C CA . LEU A 1 109 ? -4.535 -6.465 4.827 1.00 79.00 109 LEU A CA 1
ATOM 897 C C . LEU A 1 109 ? -3.936 -7.871 4.681 1.00 79.00 109 LEU A C 1
ATOM 899 O O . LEU A 1 109 ? -3.038 -8.074 3.866 1.00 79.00 109 LEU A O 1
ATOM 903 N N . GLN A 1 110 ? -4.451 -8.847 5.435 1.00 81.88 110 GLN A N 1
ATOM 904 C CA . GLN A 1 110 ? -3.999 -10.235 5.343 1.00 81.88 110 GLN A CA 1
ATOM 905 C C . GLN A 1 110 ? -4.281 -10.831 3.957 1.00 81.88 110 GLN A C 1
ATOM 907 O O . GLN A 1 110 ? -3.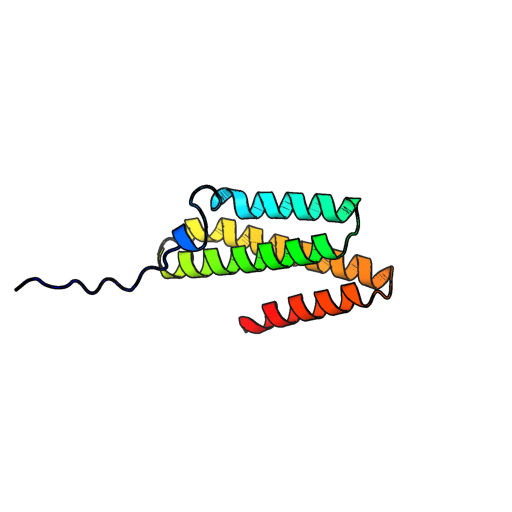399 -11.447 3.364 1.00 81.88 110 GLN A O 1
ATOM 912 N N . ALA A 1 111 ? -5.484 -10.620 3.413 1.00 79.44 111 ALA A N 1
ATOM 913 C CA . ALA A 1 111 ? -5.856 -11.129 2.094 1.00 79.44 111 ALA A CA 1
ATOM 914 C C . ALA A 1 111 ? -4.963 -10.564 0.978 1.00 79.44 111 ALA A C 1
ATOM 916 O O . ALA A 1 111 ? -4.603 -11.280 0.043 1.00 79.44 111 ALA A O 1
ATOM 917 N N . TRP A 1 112 ? -4.588 -9.290 1.082 1.00 76.69 112 TRP A N 1
ATOM 918 C CA . TRP A 1 112 ? -3.659 -8.666 0.149 1.00 76.69 112 TRP A CA 1
ATOM 919 C C . TRP A 1 112 ? -2.240 -9.235 0.250 1.00 76.69 112 TRP A C 1
ATOM 921 O O . TRP A 1 112 ? -1.594 -9.473 -0.771 1.00 76.69 112 TRP A O 1
ATOM 931 N N . GLU A 1 113 ? -1.749 -9.491 1.461 1.00 72.38 113 GLU A N 1
ATOM 932 C CA . GLU A 1 113 ? -0.425 -10.083 1.676 1.00 72.38 113 GLU A CA 1
ATOM 933 C C . GLU A 1 113 ? -0.336 -11.521 1.161 1.00 72.38 113 GLU A C 1
ATOM 935 O O . GLU A 1 113 ? 0.678 -11.899 0.572 1.00 72.38 113 GLU A O 1
ATOM 940 N N . ASP A 1 114 ? -1.414 -12.288 1.314 1.00 79.69 114 ASP A N 1
ATOM 941 C CA . ASP A 1 114 ? -1.511 -13.662 0.822 1.00 79.69 114 ASP A CA 1
ATOM 942 C C . ASP A 1 114 ? -1.592 -13.737 -0.715 1.00 79.69 114 ASP A C 1
ATOM 944 O O . ASP A 1 114 ? -1.295 -14.779 -1.294 1.00 79.69 114 ASP A O 1
ATOM 948 N N . MET A 1 115 ? -1.957 -12.648 -1.407 1.00 72.38 115 MET A N 1
ATOM 949 C CA . MET A 1 115 ? -2.096 -12.630 -2.872 1.00 72.38 115 MET A CA 1
ATOM 950 C C . MET A 1 115 ? -0.767 -12.847 -3.617 1.00 72.38 115 MET A C 1
ATOM 952 O O . MET A 1 115 ? -0.775 -13.238 -4.786 1.00 72.38 115 MET A O 1
ATOM 956 N N . TYR A 1 116 ? 0.368 -12.595 -2.962 1.00 56.94 116 TYR A N 1
ATOM 957 C CA . TYR A 1 116 ? 1.701 -12.653 -3.570 1.00 56.94 116 TYR A CA 1
ATOM 958 C C . TYR A 1 116 ? 2.594 -13.788 -3.017 1.00 56.94 116 TYR A C 1
ATOM 960 O O . TYR A 1 116 ? 3.794 -13.795 -3.305 1.00 56.94 116 TYR A O 1
ATOM 968 N N . ILE A 1 117 ? 2.029 -14.733 -2.246 1.00 50.38 117 ILE A N 1
ATOM 969 C CA . ILE A 1 117 ? 2.695 -15.948 -1.719 1.00 50.38 117 ILE A CA 1
ATOM 970 C C . ILE A 1 117 ? 2.363 -17.161 -2.595 1.00 50.38 117 ILE A C 1
ATOM 972 O O . ILE A 1 117 ? 3.304 -17.933 -2.899 1.00 50.38 117 ILE A O 1
#